Protein AF-A0A0Q7NGQ8-F1 (afdb_monomer)

Sequence (97 aa):
MPVIASVFALVLLVTSGRYGYHRDELYFLAAGRRLDWSYPDQPPLSPFLARLMAAVDPDSLCVMRLPAVAAATVVVVCAGLLAGELGGGRRSLRCSW

Solvent-accessible surface area (backbone atoms only — not comparable to full-atom values): 5648 Å² total; per-residue (Å²): 106,71,68,58,35,52,50,51,40,48,52,51,59,71,52,46,69,76,56,78,86,49,76,67,54,54,50,30,50,55,37,23,77,53,82,53,83,76,49,99,88,48,64,47,64,58,22,49,53,36,36,55,26,42,72,75,40,72,83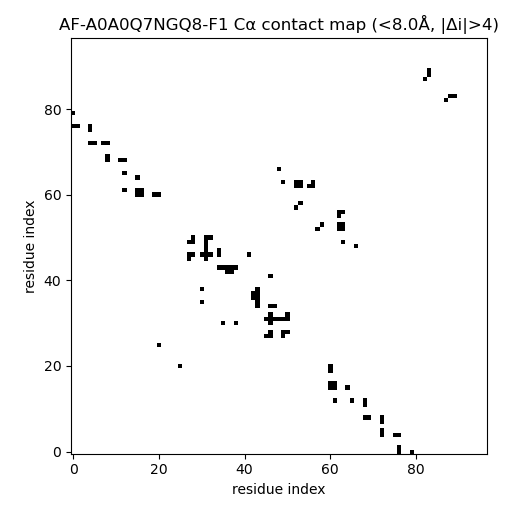,41,66,54,55,54,43,44,65,57,47,52,53,52,32,52,50,53,49,51,51,55,51,52,41,42,75,74,67,37,48,104,60,65,84,60,82,89,124

Secondary structure (DSSP, 8-state):
-HHHHHHHHHHHHHHHTSS---HHHHHHHHHHHS--S--SSS-THHHHHHHHHHHH-SS-HHHHHHHHHHHHHHHHHHHHHHHHHTT--TTTTS---

pLDDT: mean 81.11, std 11.84, range [40.53, 92.0]

Radius of gyration: 17.06 Å; Cα contacts (8 Å, |Δi|>4): 64; chains: 1; bounding box: 45×25×41 Å

Structure (mmCIF, N/CA/C/O backbone):
data_AF-A0A0Q7NGQ8-F1
#
_entry.id   AF-A0A0Q7NGQ8-F1
#
loop_
_atom_si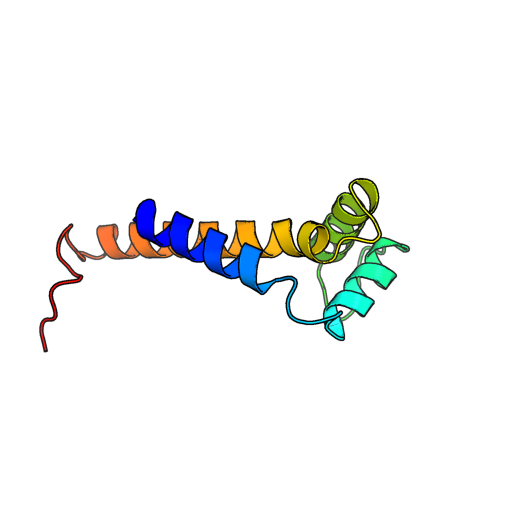te.group_PDB
_atom_site.id
_atom_site.type_symbol
_atom_site.label_atom_id
_atom_site.label_alt_id
_atom_site.label_comp_id
_atom_site.label_asym_id
_atom_site.label_entity_id
_atom_site.label_seq_id
_at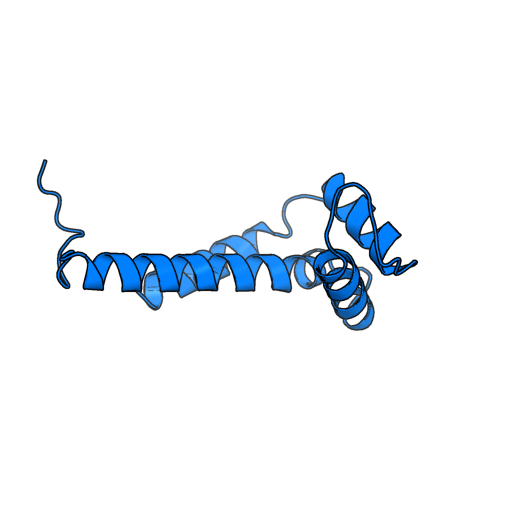om_site.pdbx_PDB_ins_code
_atom_site.Cartn_x
_atom_site.Cartn_y
_atom_site.Cartn_z
_atom_site.occupancy
_atom_site.B_iso_or_equiv
_atom_site.auth_seq_id
_atom_site.auth_comp_id
_atom_site.auth_asym_id
_atom_site.auth_atom_id
_atom_site.pdbx_PDB_model_num
ATOM 1 N N . MET A 1 1 ? -17.988 -4.046 9.940 1.00 69.56 1 MET A N 1
ATOM 2 C CA . MET A 1 1 ? -16.546 -3.870 9.669 1.00 69.56 1 MET A CA 1
ATOM 3 C C . MET A 1 1 ? -16.076 -4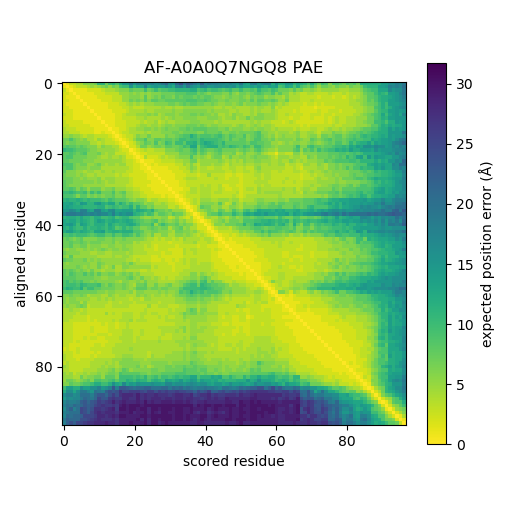.590 8.412 1.00 69.56 1 MET A C 1
ATOM 5 O O . MET A 1 1 ? -15.618 -3.869 7.536 1.00 69.56 1 MET A O 1
ATOM 9 N N . PRO A 1 2 ? -16.256 -5.917 8.225 1.00 76.75 2 PRO A N 1
ATOM 10 C CA . PRO A 1 2 ? -15.768 -6.585 7.009 1.00 76.75 2 PRO A CA 1
ATOM 11 C C . PRO A 1 2 ? -16.416 -6.026 5.737 1.00 76.75 2 PRO A C 1
ATOM 13 O O . PRO A 1 2 ? -15.713 -5.721 4.791 1.00 76.75 2 PRO A O 1
ATOM 16 N N . VAL A 1 3 ? -17.727 -5.750 5.761 1.00 85.88 3 VAL A N 1
ATOM 17 C CA . VAL A 1 3 ? -18.439 -5.136 4.623 1.00 85.88 3 VAL A CA 1
ATOM 18 C C . VAL A 1 3 ? -17.846 -3.777 4.234 1.00 85.88 3 VAL A C 1
ATOM 20 O O . VAL A 1 3 ? -17.643 -3.514 3.058 1.00 85.88 3 VAL A O 1
ATOM 23 N N . ILE A 1 4 ? -17.523 -2.926 5.214 1.00 87.94 4 ILE A N 1
ATOM 24 C CA . ILE A 1 4 ? -16.962 -1.590 4.959 1.00 87.94 4 ILE A CA 1
ATOM 25 C C . ILE A 1 4 ? -15.552 -1.715 4.373 1.00 87.94 4 ILE A C 1
ATOM 27 O O . ILE A 1 4 ? -15.251 -1.057 3.385 1.00 87.94 4 ILE A O 1
ATOM 31 N N . ALA A 1 5 ? -14.716 -2.591 4.936 1.00 86.81 5 ALA A N 1
ATOM 32 C CA . ALA A 1 5 ? -13.371 -2.846 4.427 1.00 86.81 5 ALA A CA 1
ATOM 33 C C . ALA A 1 5 ? -13.394 -3.433 3.003 1.00 86.81 5 ALA A C 1
ATOM 35 O O . ALA A 1 5 ? -12.635 -2.990 2.146 1.00 86.81 5 ALA A O 1
ATOM 36 N N . SER A 1 6 ? -14.305 -4.370 2.718 1.00 86.44 6 SER A N 1
ATOM 37 C CA . SER A 1 6 ? -14.478 -4.945 1.379 1.00 86.44 6 SER A CA 1
ATOM 38 C C . SER A 1 6 ? -14.960 -3.910 0.365 1.00 86.44 6 SER A C 1
ATOM 40 O O . SER A 1 6 ? -14.424 -3.852 -0.738 1.00 86.44 6 SER A O 1
ATOM 42 N N . VAL A 1 7 ? -15.931 -3.065 0.731 1.00 91.50 7 VAL A N 1
ATOM 43 C CA . VAL A 1 7 ? -16.399 -1.970 -0.135 1.00 91.50 7 VAL A CA 1
ATOM 44 C C . VAL A 1 7 ? -15.277 -0.962 -0.377 1.00 91.50 7 VAL A C 1
ATOM 46 O O . VAL A 1 7 ? -15.067 -0.558 -1.516 1.00 91.50 7 VAL A O 1
ATOM 49 N N . PHE A 1 8 ? -14.516 -0.599 0.657 1.00 91.38 8 PHE A N 1
ATOM 50 C CA . PHE A 1 8 ? -13.366 0.295 0.539 1.00 91.38 8 PHE A CA 1
ATOM 51 C C . PHE A 1 8 ? -12.311 -0.256 -0.431 1.00 91.38 8 PHE A C 1
ATOM 53 O O . PHE A 1 8 ? -11.932 0.432 -1.379 1.00 91.38 8 PHE A O 1
ATOM 60 N N . ALA A 1 9 ? -11.903 -1.516 -0.254 1.00 89.38 9 ALA A N 1
ATOM 61 C CA . ALA A 1 9 ? -10.952 -2.179 -1.141 1.00 89.38 9 ALA A CA 1
ATOM 62 C C . ALA A 1 9 ? -11.468 -2.240 -2.587 1.00 89.38 9 ALA A C 1
ATOM 64 O O . ALA A 1 9 ? -10.733 -1.917 -3.518 1.00 89.38 9 ALA A O 1
ATOM 65 N N . LEU A 1 10 ? -12.742 -2.597 -2.782 1.00 90.19 10 LEU A N 1
ATOM 66 C CA . LEU A 1 10 ? -13.359 -2.673 -4.106 1.00 90.19 10 LEU A CA 1
ATOM 67 C C . LEU A 1 10 ? -13.375 -1.307 -4.800 1.00 90.19 10 LEU A C 1
ATOM 69 O O . LEU A 1 10 ? -13.003 -1.208 -5.968 1.00 90.19 10 LEU A O 1
ATOM 73 N N . VAL A 1 11 ? -13.775 -0.253 -4.085 1.00 91.38 11 VAL A N 1
ATOM 74 C CA . VAL A 1 11 ? -13.795 1.115 -4.619 1.00 91.38 11 VAL A CA 1
ATOM 75 C C . VAL A 1 11 ? -12.390 1.540 -5.030 1.00 91.38 11 VAL A C 1
ATOM 77 O O . VAL A 1 11 ? -12.221 2.049 -6.139 1.00 91.38 11 VAL A O 1
ATOM 80 N N . LEU A 1 12 ? -11.380 1.291 -4.192 1.00 89.06 12 LEU A N 1
ATOM 81 C CA . LEU A 1 12 ? -9.993 1.595 -4.535 1.00 89.06 12 LEU A CA 1
ATOM 82 C C . LEU A 1 12 ? -9.527 0.824 -5.773 1.00 89.06 12 LEU A C 1
ATOM 84 O O . LEU A 1 12 ? -8.971 1.436 -6.676 1.00 89.06 12 LEU A O 1
ATOM 88 N N . LEU A 1 13 ? -9.799 -0.479 -5.874 1.00 87.75 13 LEU A N 1
ATOM 89 C CA . LEU A 1 13 ? -9.392 -1.284 -7.032 1.00 87.75 13 LEU A CA 1
ATOM 90 C C . LEU A 1 13 ? -10.057 -0.810 -8.326 1.00 87.75 13 LEU A C 1
ATOM 92 O O . LEU A 1 13 ? -9.367 -0.567 -9.315 1.00 87.75 13 LEU A O 1
ATOM 96 N N . VAL A 1 14 ? -11.378 -0.614 -8.314 1.00 88.12 14 VAL A N 1
ATOM 97 C CA . VAL A 1 14 ? -12.141 -0.182 -9.497 1.00 88.12 14 VAL A CA 1
ATOM 98 C C . VAL A 1 14 ? -11.733 1.224 -9.943 1.00 88.12 14 VAL A C 1
ATOM 100 O O . VAL A 1 14 ? -11.684 1.511 -11.138 1.00 88.12 14 VAL A O 1
ATOM 103 N N . THR A 1 15 ? -11.423 2.115 -8.999 1.00 86.88 15 THR A N 1
ATOM 104 C CA . THR A 1 15 ? -10.979 3.479 -9.324 1.00 86.88 15 THR A CA 1
ATOM 105 C C . THR A 1 15 ? -9.485 3.576 -9.618 1.00 86.88 15 THR A C 1
ATOM 107 O O . THR A 1 15 ? -9.074 4.531 -10.277 1.00 86.88 15 THR A O 1
ATOM 110 N N . SER A 1 16 ? -8.679 2.584 -9.224 1.00 82.62 16 SER A N 1
ATOM 111 C CA . SER A 1 16 ? -7.226 2.595 -9.421 1.00 82.62 16 SER A CA 1
ATOM 112 C C . SER A 1 16 ? -6.816 2.613 -10.892 1.00 82.62 16 SER A C 1
ATOM 114 O O . SER A 1 16 ? -5.767 3.147 -11.206 1.00 82.62 16 SER A O 1
ATOM 116 N N . GLY A 1 17 ? -7.634 2.119 -11.819 1.00 80.38 17 GLY A N 1
ATOM 117 C CA . GLY A 1 17 ? -7.326 2.197 -13.252 1.00 80.38 17 GLY A CA 1
ATOM 118 C C . GLY A 1 17 ? -7.651 3.547 -13.905 1.00 80.38 17 GLY A C 1
ATOM 119 O O . GLY A 1 17 ? -7.313 3.753 -15.065 1.00 80.38 17 GLY A O 1
ATOM 120 N N . ARG A 1 18 ? -8.336 4.469 -13.208 1.00 82.44 18 ARG A N 1
ATOM 121 C CA . ARG A 1 18 ? -8.851 5.708 -13.827 1.00 82.44 18 ARG A CA 1
ATOM 122 C C . ARG A 1 18 ? -7.792 6.772 -14.088 1.00 82.44 18 ARG A C 1
ATOM 124 O O . ARG A 1 18 ? -7.993 7.609 -14.962 1.00 82.44 18 ARG A O 1
ATOM 131 N N . TYR A 1 19 ? -6.705 6.758 -13.325 1.00 77.00 19 TYR A N 1
ATOM 132 C CA . TYR A 1 19 ? -5.612 7.717 -13.446 1.00 77.00 19 TYR A CA 1
ATOM 133 C C . TYR A 1 19 ? -4.330 6.990 -13.832 1.00 77.00 19 TYR A C 1
ATOM 135 O O . TYR A 1 19 ? -4.053 5.910 -13.303 1.00 77.00 19 TYR A O 1
ATOM 143 N N . GLY A 1 20 ? -3.548 7.614 -14.717 1.00 83.25 20 GLY A N 1
ATOM 144 C CA . GLY A 1 20 ? -2.214 7.143 -15.080 1.00 83.25 20 GLY A CA 1
ATOM 145 C C . GLY A 1 20 ? -1.235 7.158 -13.900 1.00 83.25 20 GLY A C 1
ATOM 146 O O . GLY A 1 20 ? -1.615 7.361 -12.743 1.00 83.25 20 GLY A O 1
ATOM 147 N N . TYR A 1 21 ? 0.042 6.945 -14.209 1.00 83.06 21 TYR A N 1
ATOM 148 C CA . TYR A 1 21 ? 1.103 6.930 -13.207 1.00 83.06 21 TYR A CA 1
ATOM 149 C C . TYR A 1 21 ? 1.186 8.250 -12.439 1.00 83.06 21 TYR A C 1
ATOM 151 O O . TYR A 1 21 ? 1.270 9.332 -13.027 1.00 83.06 21 TYR A O 1
ATOM 159 N N . HIS A 1 22 ? 1.211 8.147 -11.114 1.00 84.44 22 HIS A N 1
ATOM 160 C CA . HIS A 1 22 ? 1.573 9.259 -10.253 1.00 84.44 22 HIS A CA 1
ATOM 161 C C . HIS A 1 22 ? 3.092 9.473 -10.281 1.00 84.44 22 HIS A C 1
ATOM 163 O O . HIS A 1 22 ? 3.858 8.536 -10.511 1.00 84.44 22 HIS A O 1
ATOM 169 N N . ARG A 1 23 ? 3.552 10.702 -10.023 1.00 83.62 23 ARG A N 1
ATOM 170 C CA . ARG A 1 23 ? 4.989 11.028 -10.045 1.00 83.62 23 ARG A CA 1
ATOM 171 C C . ARG A 1 23 ? 5.790 10.123 -9.104 1.00 83.62 23 ARG A C 1
ATOM 173 O O . ARG A 1 23 ? 6.825 9.596 -9.501 1.00 83.62 23 ARG A O 1
ATOM 180 N N . ASP A 1 24 ? 5.270 9.899 -7.904 1.00 84.06 24 ASP A N 1
ATOM 181 C CA . ASP A 1 24 ? 5.937 9.080 -6.889 1.00 84.06 24 ASP A CA 1
ATOM 182 C C . ASP A 1 24 ? 5.946 7.590 -7.273 1.00 84.06 24 ASP A C 1
ATOM 184 O O . ASP A 1 24 ? 6.909 6.880 -7.007 1.00 84.06 24 ASP A O 1
ATOM 188 N N . GLU A 1 25 ? 4.936 7.115 -8.008 1.00 85.69 25 GLU A N 1
ATOM 189 C CA . GLU A 1 25 ? 4.885 5.731 -8.502 1.00 85.69 25 GLU A CA 1
ATOM 190 C C . GLU A 1 25 ? 5.956 5.458 -9.561 1.00 85.69 25 GLU A C 1
ATOM 192 O O . GLU A 1 25 ? 6.564 4.386 -9.574 1.00 85.69 25 GLU A O 1
ATOM 197 N N . LEU A 1 26 ? 6.246 6.443 -10.417 1.00 87.06 26 LEU A N 1
ATOM 198 C CA . LEU A 1 26 ? 7.359 6.352 -11.366 1.00 87.06 26 LEU A CA 1
ATOM 199 C C . LEU A 1 26 ? 8.704 6.254 -10.639 1.00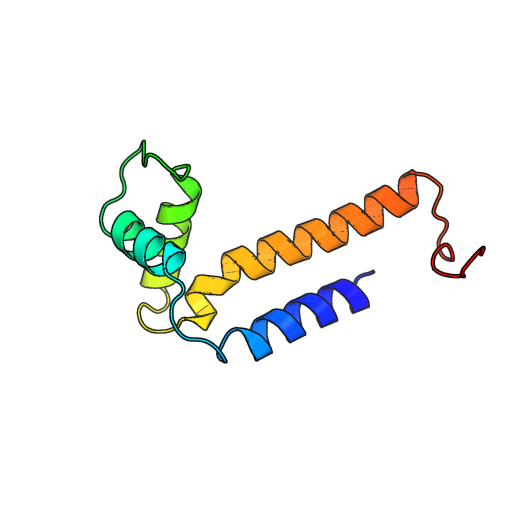 87.06 26 LEU A C 1
ATOM 201 O O . LEU A 1 26 ? 9.597 5.527 -11.085 1.00 87.06 26 LEU A O 1
ATOM 205 N N . TYR A 1 27 ? 8.839 6.946 -9.506 1.00 86.88 27 TYR A N 1
ATOM 206 C CA . TYR A 1 27 ? 10.014 6.837 -8.650 1.00 86.88 27 TYR A CA 1
ATOM 207 C C . TYR A 1 27 ? 10.112 5.450 -7.999 1.00 86.88 27 TYR A C 1
ATOM 209 O O . TYR A 1 27 ? 11.183 4.842 -8.020 1.00 86.88 27 TYR A O 1
ATOM 217 N N . PHE A 1 28 ? 8.999 4.885 -7.521 1.00 84.12 28 PHE A N 1
ATOM 218 C CA . PHE A 1 28 ? 8.948 3.521 -6.975 1.00 84.12 28 PHE A CA 1
ATOM 219 C C . PHE A 1 28 ? 9.310 2.458 -8.012 1.00 84.12 28 PHE A C 1
ATOM 221 O O . PHE A 1 28 ? 10.067 1.537 -7.711 1.00 84.12 28 PHE A O 1
ATOM 228 N N . LEU A 1 29 ? 8.844 2.614 -9.251 1.00 85.00 29 LEU A N 1
ATOM 229 C CA . LEU A 1 29 ? 9.232 1.773 -10.383 1.00 85.00 29 LEU A CA 1
ATOM 230 C C . LEU A 1 29 ? 10.733 1.851 -10.678 1.00 85.00 29 LEU A C 1
ATOM 232 O O . LEU A 1 29 ? 11.392 0.826 -10.872 1.00 85.00 29 LEU A O 1
ATOM 236 N N . ALA A 1 30 ? 11.282 3.065 -10.739 1.00 86.62 30 ALA A N 1
ATOM 237 C CA . ALA A 1 30 ? 12.702 3.271 -10.997 1.00 86.62 30 ALA A CA 1
ATOM 238 C C . ALA A 1 30 ? 13.566 2.669 -9.880 1.00 86.62 30 ALA A C 1
ATOM 240 O O . ALA A 1 30 ? 14.519 1.942 -10.169 1.00 86.62 30 ALA A O 1
ATOM 241 N N . ALA A 1 31 ? 13.178 2.897 -8.627 1.00 85.94 31 ALA A N 1
ATOM 242 C CA . ALA A 1 31 ? 13.842 2.351 -7.453 1.00 85.94 31 ALA A CA 1
ATOM 243 C C . ALA A 1 31 ? 13.670 0.826 -7.322 1.00 85.94 31 ALA A C 1
ATOM 245 O O . ALA A 1 31 ? 14.588 0.134 -6.899 1.00 85.94 31 ALA A O 1
ATOM 246 N N . GLY A 1 32 ? 12.540 0.260 -7.751 1.00 82.50 32 GLY A N 1
ATOM 247 C CA . GLY A 1 32 ? 12.333 -1.192 -7.794 1.00 82.50 32 GLY A CA 1
ATOM 248 C C . GLY A 1 32 ? 13.230 -1.894 -8.819 1.00 82.50 32 GLY A C 1
ATOM 249 O O . GLY A 1 32 ? 13.664 -3.026 -8.596 1.00 82.50 32 GLY A O 1
ATOM 250 N N . ARG A 1 33 ? 13.582 -1.214 -9.920 1.00 84.88 33 ARG A N 1
ATOM 251 C CA . ARG A 1 33 ? 14.566 -1.718 -10.897 1.00 84.88 33 ARG A CA 1
ATOM 252 C C . ARG A 1 33 ? 16.002 -1.697 -10.369 1.00 84.88 33 ARG A C 1
ATOM 254 O O . ARG A 1 33 ? 16.816 -2.502 -10.817 1.00 84.88 33 ARG A O 1
ATOM 261 N N . ARG A 1 34 ? 16.319 -0.804 -9.429 1.00 84.75 34 ARG A N 1
ATOM 262 C CA . ARG A 1 34 ? 17.631 -0.697 -8.774 1.00 84.75 34 ARG A CA 1
ATOM 263 C C . ARG A 1 34 ? 17.446 -0.718 -7.263 1.00 84.75 34 ARG A C 1
ATOM 265 O O . ARG A 1 34 ? 17.427 0.327 -6.635 1.00 84.75 34 ARG A O 1
ATOM 272 N N . LEU A 1 35 ? 17.267 -1.895 -6.671 1.00 78.81 35 LEU A N 1
ATOM 273 C CA . LEU A 1 35 ? 17.137 -1.962 -5.216 1.00 78.81 35 LEU A CA 1
ATOM 274 C C . LEU A 1 35 ? 18.419 -1.480 -4.540 1.00 78.81 35 LEU A C 1
ATOM 276 O O . LEU A 1 35 ? 19.434 -2.167 -4.579 1.00 78.81 35 LEU A O 1
ATOM 280 N N . ASP A 1 36 ? 18.307 -0.333 -3.885 1.00 80.00 36 ASP A N 1
ATOM 281 C CA . ASP A 1 36 ? 19.293 0.222 -2.977 1.00 80.00 36 ASP A CA 1
ATOM 282 C C . ASP A 1 36 ? 18.700 0.272 -1.569 1.00 80.00 36 ASP A C 1
ATOM 284 O O . ASP A 1 36 ? 17.485 0.379 -1.374 1.00 80.00 36 ASP A O 1
ATOM 288 N N . TRP A 1 37 ? 19.572 0.162 -0.571 1.00 6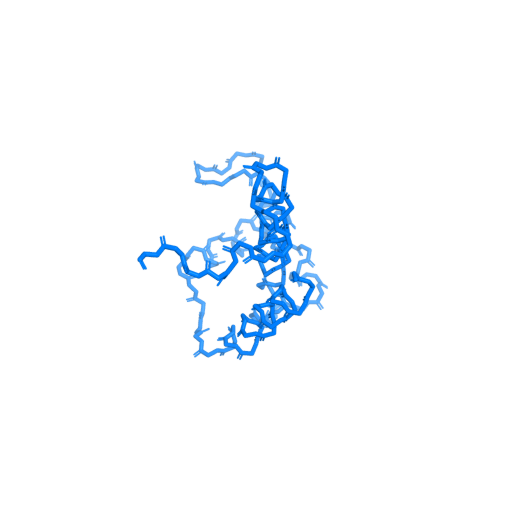9.62 37 TRP A N 1
ATOM 289 C CA . TRP A 1 37 ? 19.166 0.068 0.832 1.00 69.62 37 TRP A CA 1
ATOM 290 C C . TRP A 1 37 ? 18.690 1.406 1.410 1.00 69.62 37 TRP A C 1
ATOM 292 O O . TRP A 1 37 ? 17.940 1.432 2.385 1.00 69.62 37 TRP A O 1
ATOM 302 N N . SER A 1 38 ? 19.120 2.514 0.803 1.00 68.75 38 SER A N 1
ATOM 303 C CA . SER A 1 38 ? 18.805 3.872 1.236 1.00 68.75 38 SER A CA 1
ATOM 304 C C . SER A 1 38 ? 18.420 4.731 0.038 1.00 68.75 38 SER A C 1
ATOM 306 O O . SER A 1 38 ? 19.276 5.317 -0.626 1.00 68.75 38 SER A O 1
ATOM 308 N N . TYR A 1 39 ? 17.121 4.821 -0.220 1.00 79.50 39 TYR A N 1
ATOM 309 C CA . TYR A 1 39 ? 16.584 5.900 -1.034 1.00 79.50 39 TYR A CA 1
ATOM 310 C C . TYR A 1 39 ? 16.269 7.099 -0.127 1.00 79.50 39 TYR A C 1
ATOM 312 O O . TYR A 1 39 ? 15.802 6.880 0.990 1.00 79.50 39 TYR A O 1
ATOM 320 N N . PRO A 1 40 ? 16.511 8.347 -0.573 1.00 77.50 40 PRO A N 1
ATOM 321 C CA . PRO A 1 40 ? 16.298 9.546 0.244 1.00 77.50 40 PRO A CA 1
ATOM 322 C C . PRO A 1 40 ? 14.893 9.640 0.846 1.00 77.50 40 PRO A C 1
ATOM 324 O O . PRO A 1 40 ? 14.741 10.041 1.996 1.00 77.50 40 PRO A O 1
ATOM 327 N N . ASP A 1 41 ? 13.887 9.218 0.076 1.00 76.12 41 ASP A N 1
ATOM 328 C CA . ASP A 1 41 ? 12.482 9.487 0.387 1.00 76.12 41 ASP A CA 1
ATOM 329 C C . ASP A 1 41 ? 11.693 8.243 0.819 1.00 76.12 41 ASP A C 1
ATOM 331 O O . ASP A 1 41 ? 10.578 8.365 1.323 1.00 76.12 41 ASP A O 1
ATOM 335 N N . GLN A 1 42 ? 12.234 7.034 0.622 1.00 78.25 42 GLN A N 1
ATOM 336 C CA . GLN A 1 42 ? 11.492 5.799 0.884 1.00 78.25 42 GLN A CA 1
ATOM 337 C C . GLN A 1 42 ? 12.338 4.696 1.534 1.00 78.25 42 GLN A C 1
ATOM 339 O O . GLN A 1 42 ? 13.473 4.448 1.117 1.00 78.25 42 GLN A O 1
ATOM 344 N N . PRO A 1 43 ? 11.772 3.969 2.516 1.00 80.25 43 PRO A N 1
ATOM 345 C CA . PRO A 1 43 ? 12.402 2.774 3.058 1.00 80.25 43 PRO A CA 1
ATOM 346 C C . PRO A 1 43 ? 12.461 1.665 1.991 1.00 80.25 43 PRO A C 1
ATOM 348 O O . PRO A 1 43 ? 11.613 1.633 1.096 1.00 80.25 43 PRO A O 1
ATOM 351 N N . PRO A 1 44 ? 13.389 0.695 2.107 1.00 81.31 44 PRO A N 1
ATOM 352 C CA . PRO A 1 44 ? 13.623 -0.338 1.089 1.00 81.31 44 PRO A CA 1
ATOM 353 C C . PRO A 1 44 ? 12.419 -1.263 0.838 1.00 81.31 44 PRO A C 1
ATOM 355 O O . PRO A 1 44 ? 12.364 -1.947 -0.183 1.00 81.31 44 PRO A O 1
ATOM 358 N N . LEU A 1 45 ? 11.423 -1.260 1.731 1.00 85.19 45 LEU A N 1
ATOM 359 C CA . LEU A 1 45 ? 10.182 -2.017 1.576 1.00 85.19 45 LEU A CA 1
ATOM 360 C C . LEU A 1 45 ? 9.379 -1.577 0.338 1.00 85.19 45 LEU A C 1
ATOM 362 O O . LEU A 1 45 ? 8.918 -2.425 -0.422 1.00 85.19 45 LEU A O 1
ATOM 366 N N . SER A 1 46 ? 9.223 -0.270 0.119 1.00 85.19 46 SER A N 1
ATOM 367 C CA . SER A 1 46 ? 8.434 0.280 -0.993 1.00 85.19 46 SER A CA 1
ATOM 368 C C . SER A 1 46 ? 8.971 -0.125 -2.377 1.00 85.19 46 SER A C 1
ATOM 370 O O . SER A 1 46 ? 8.206 -0.703 -3.156 1.00 85.19 46 SER A O 1
ATOM 372 N N . PRO A 1 47 ? 10.269 0.064 -2.703 1.00 86.06 47 PRO A N 1
ATOM 373 C CA . PRO A 1 47 ? 10.819 -0.381 -3.982 1.00 86.06 47 PRO A CA 1
ATOM 374 C C . PRO A 1 47 ? 10.867 -1.909 -4.103 1.00 86.06 47 PRO A C 1
ATOM 376 O O . PRO A 1 47 ? 10.730 -2.440 -5.205 1.00 86.06 47 PRO A O 1
ATOM 379 N N . PHE A 1 48 ? 10.999 -2.642 -2.991 1.00 86.25 48 PHE A N 1
ATOM 380 C CA . PHE A 1 48 ? 10.909 -4.103 -3.006 1.00 86.25 48 PHE A CA 1
ATOM 381 C C . PHE A 1 48 ? 9.514 -4.594 -3.408 1.00 86.25 48 PHE A C 1
ATOM 383 O O . PHE A 1 48 ? 9.394 -5.452 -4.284 1.00 86.25 48 PHE A O 1
ATOM 390 N N . LEU A 1 49 ? 8.461 -4.009 -2.831 1.00 86.31 49 LEU A N 1
ATOM 391 C CA . LEU A 1 49 ? 7.078 -4.293 -3.218 1.00 86.31 49 LEU A CA 1
ATOM 392 C C . LEU A 1 49 ? 6.818 -3.910 -4.679 1.00 86.31 49 LEU A C 1
ATOM 394 O O . LEU A 1 49 ? 6.205 -4.692 -5.405 1.00 86.31 49 LEU A O 1
ATOM 398 N N . ALA A 1 50 ? 7.345 -2.771 -5.138 1.00 86.62 50 ALA A N 1
ATOM 399 C CA . ALA A 1 50 ? 7.258 -2.376 -6.543 1.00 86.62 50 ALA A CA 1
ATOM 400 C C . ALA A 1 50 ? 7.932 -3.401 -7.474 1.00 86.62 50 ALA A C 1
ATOM 402 O O . ALA A 1 50 ? 7.356 -3.756 -8.502 1.00 86.62 50 ALA A O 1
ATOM 403 N N . ARG A 1 51 ? 9.103 -3.947 -7.102 1.00 86.62 51 ARG A N 1
ATOM 404 C CA . ARG A 1 51 ? 9.763 -5.012 -7.879 1.00 86.62 51 ARG A CA 1
ATOM 405 C C . ARG A 1 51 ? 8.948 -6.301 -7.909 1.00 86.62 51 ARG A C 1
ATOM 407 O O . ARG A 1 51 ? 8.865 -6.928 -8.961 1.00 86.62 51 ARG A O 1
ATOM 414 N N . LEU A 1 52 ? 8.361 -6.704 -6.782 1.00 88.62 52 LEU A N 1
ATOM 415 C CA . LEU A 1 52 ? 7.511 -7.895 -6.723 1.00 88.62 52 LEU A CA 1
ATOM 416 C C . LEU A 1 52 ? 6.287 -7.753 -7.628 1.00 88.62 52 LEU A C 1
ATOM 418 O O . LEU A 1 52 ? 5.986 -8.671 -8.381 1.00 88.62 52 LEU A O 1
ATOM 422 N N . MET A 1 53 ? 5.613 -6.603 -7.594 1.00 87.56 53 MET A N 1
ATOM 423 C CA . MET A 1 53 ? 4.451 -6.366 -8.453 1.00 87.56 53 MET A CA 1
ATOM 424 C C . MET A 1 53 ? 4.844 -6.294 -9.931 1.00 87.56 53 MET A C 1
ATOM 426 O O . MET A 1 53 ? 4.165 -6.891 -10.758 1.00 87.56 53 MET A O 1
ATOM 430 N N . ALA A 1 54 ? 5.982 -5.673 -10.256 1.00 86.38 54 ALA A N 1
ATOM 431 C CA . ALA A 1 54 ? 6.508 -5.660 -11.621 1.00 86.38 54 ALA A CA 1
ATOM 432 C C . ALA A 1 54 ? 6.908 -7.058 -12.134 1.00 86.38 54 ALA A C 1
ATOM 434 O O . ALA A 1 54 ? 6.906 -7.287 -13.339 1.00 86.38 54 ALA A O 1
ATOM 435 N N . ALA A 1 55 ? 7.247 -7.996 -11.241 1.00 86.44 55 ALA A N 1
ATOM 436 C CA . ALA A 1 55 ? 7.490 -9.393 -11.604 1.00 86.44 55 ALA A CA 1
ATOM 437 C C . ALA A 1 55 ? 6.194 -10.179 -11.872 1.00 86.44 55 ALA A C 1
ATOM 439 O O . ALA A 1 55 ? 6.239 -11.190 -12.570 1.00 86.44 55 ALA A O 1
ATOM 440 N N . VAL A 1 56 ? 5.059 -9.734 -11.320 1.00 88.81 56 VAL A N 1
ATOM 441 C CA . VAL A 1 56 ? 3.733 -10.307 -11.601 1.00 88.81 56 VAL A CA 1
ATOM 442 C C . VAL A 1 56 ? 3.196 -9.759 -12.919 1.00 88.81 56 VAL A C 1
ATOM 444 O O . VAL A 1 56 ? 2.828 -10.533 -13.797 1.00 88.81 56 VAL A O 1
ATOM 447 N N . ASP A 1 57 ? 3.163 -8.434 -13.052 1.00 85.56 57 ASP A N 1
ATOM 448 C CA . ASP A 1 57 ? 2.747 -7.743 -14.267 1.00 85.56 57 ASP A CA 1
ATOM 449 C C . ASP A 1 57 ? 3.410 -6.349 -14.315 1.00 85.56 57 ASP A C 1
ATOM 451 O O . ASP A 1 57 ? 3.075 -5.481 -13.502 1.00 85.56 57 ASP A O 1
ATOM 455 N N . PRO A 1 58 ? 4.374 -6.121 -15.225 1.00 79.25 58 PRO A N 1
ATOM 456 C CA . PRO A 1 58 ? 5.108 -4.861 -15.304 1.00 79.25 58 PRO A CA 1
ATOM 457 C C . PRO A 1 58 ? 4.288 -3.702 -15.888 1.00 79.25 58 PRO A C 1
ATOM 459 O O . PRO A 1 58 ? 4.626 -2.549 -15.615 1.00 79.25 58 PRO A O 1
ATOM 462 N N . ASP A 1 59 ? 3.231 -3.983 -16.657 1.00 79.50 59 ASP A N 1
ATOM 463 C CA . ASP A 1 59 ? 2.449 -2.963 -17.372 1.00 79.50 59 ASP A CA 1
ATOM 464 C C . ASP A 1 59 ? 1.129 -2.619 -16.663 1.00 79.50 59 ASP A C 1
ATOM 466 O O . ASP A 1 59 ? 0.497 -1.596 -16.955 1.00 79.50 59 ASP A O 1
ATOM 470 N N . SER A 1 60 ? 0.715 -3.426 -15.682 1.00 81.38 60 SER A N 1
ATOM 471 C CA . SER A 1 60 ? -0.524 -3.199 -14.941 1.00 81.38 60 SER A CA 1
ATOM 472 C C . SER A 1 60 ? -0.349 -2.276 -13.733 1.00 81.38 60 SER A C 1
ATOM 474 O O . SER A 1 60 ? 0.071 -2.665 -12.639 1.00 81.38 60 SER A O 1
ATOM 476 N N . LEU A 1 61 ? -0.810 -1.035 -13.911 1.00 82.88 61 LEU A N 1
ATOM 477 C CA . LEU A 1 61 ? -1.000 -0.037 -12.849 1.00 82.88 61 LEU A CA 1
ATOM 478 C C . LEU A 1 61 ? -1.819 -0.572 -11.665 1.00 82.88 61 LEU A C 1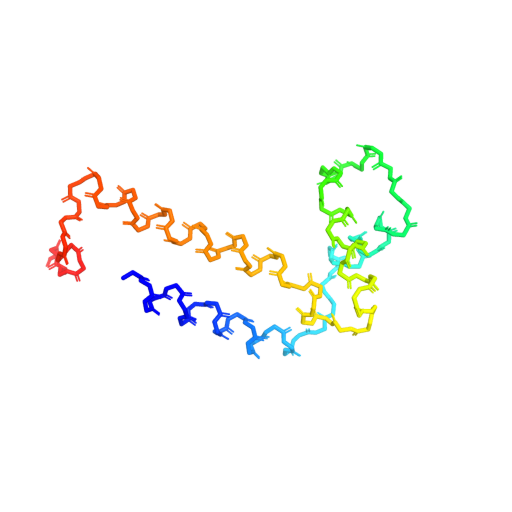
ATOM 480 O O . LEU A 1 61 ? -1.514 -0.284 -10.507 1.00 82.88 61 LEU A O 1
ATOM 484 N N . CYS A 1 62 ? -2.858 -1.362 -11.946 1.00 83.88 62 CYS A N 1
ATOM 485 C CA . CYS A 1 62 ? -3.701 -1.945 -10.906 1.00 83.88 62 CYS A CA 1
ATOM 486 C C . CYS A 1 62 ? -2.906 -2.922 -10.034 1.00 83.88 62 CYS A C 1
ATOM 488 O O . CYS A 1 62 ? -3.029 -2.870 -8.811 1.00 83.88 62 CYS A O 1
ATOM 490 N N . VAL A 1 63 ? -2.066 -3.769 -10.647 1.00 84.31 63 VAL A N 1
ATOM 491 C CA . VAL A 1 63 ? -1.228 -4.752 -9.937 1.00 84.31 63 VAL A CA 1
ATOM 492 C C . VAL A 1 63 ? -0.214 -4.046 -9.043 1.00 84.31 63 VAL A C 1
ATOM 494 O O . VAL A 1 63 ? -0.086 -4.384 -7.868 1.00 84.31 63 VAL A O 1
ATOM 497 N N . MET A 1 64 ? 0.420 -2.987 -9.542 1.00 86.38 64 MET A N 1
ATOM 498 C CA . MET A 1 64 ? 1.340 -2.167 -8.751 1.00 86.38 64 MET A CA 1
ATOM 499 C C . MET A 1 64 ? 0.691 -1.530 -7.518 1.00 86.38 64 MET A C 1
ATOM 501 O O . MET A 1 64 ? 1.345 -1.394 -6.485 1.00 86.38 64 MET A O 1
ATOM 505 N N . ARG A 1 65 ? -0.591 -1.158 -7.605 1.00 88.31 65 ARG A N 1
ATOM 506 C CA . ARG A 1 65 ? -1.340 -0.531 -6.505 1.00 88.31 65 ARG A CA 1
ATOM 507 C C . ARG A 1 65 ? -1.896 -1.543 -5.494 1.00 88.31 65 ARG A C 1
ATOM 509 O O . ARG A 1 65 ? -2.294 -1.131 -4.404 1.00 88.31 65 ARG A O 1
ATOM 516 N N . LEU A 1 66 ? -1.881 -2.850 -5.784 1.00 88.00 66 LEU A N 1
ATOM 517 C CA . LEU A 1 66 ? -2.399 -3.890 -4.878 1.00 88.00 66 LEU A CA 1
ATOM 518 C C . LEU A 1 66 ? -1.799 -3.841 -3.463 1.00 88.00 66 LEU A C 1
ATOM 520 O O . LEU A 1 66 ? -2.581 -3.893 -2.510 1.00 88.00 66 LEU A O 1
ATOM 524 N N . PRO A 1 67 ? -0.471 -3.692 -3.269 1.00 89.31 67 PRO A N 1
ATOM 525 C CA . PRO A 1 67 ? 0.107 -3.618 -1.929 1.00 89.31 67 PRO A CA 1
ATOM 526 C C . PRO A 1 67 ? -0.400 -2.402 -1.147 1.00 89.31 67 PRO A C 1
ATOM 528 O O . PRO A 1 67 ? -0.667 -2.505 0.049 1.00 89.31 67 PRO A O 1
ATOM 531 N N . ALA A 1 68 ? -0.596 -1.267 -1.828 1.00 88.75 68 ALA A N 1
ATOM 532 C CA . ALA A 1 68 ? -1.124 -0.052 -1.216 1.00 88.75 68 ALA A CA 1
ATOM 533 C C . ALA A 1 68 ? -2.598 -0.218 -0.811 1.00 88.75 68 ALA A C 1
ATOM 535 O O . ALA A 1 68 ? -2.973 0.138 0.307 1.00 88.75 68 ALA A O 1
ATOM 536 N N . VAL A 1 69 ? -3.425 -0.822 -1.674 1.00 90.44 69 VAL A N 1
ATOM 537 C CA . VAL A 1 69 ? -4.832 -1.122 -1.357 1.00 90.44 69 VAL A CA 1
ATOM 538 C C . VAL A 1 69 ? -4.933 -2.099 -0.186 1.00 90.44 69 VAL A C 1
ATOM 540 O O . VAL A 1 69 ? -5.743 -1.889 0.721 1.00 90.44 69 VAL A O 1
ATOM 543 N N . ALA A 1 70 ? -4.095 -3.138 -0.164 1.00 91.44 70 ALA A N 1
ATOM 544 C CA . ALA A 1 70 ? -4.051 -4.103 0.929 1.00 91.44 70 ALA A CA 1
ATOM 545 C C . ALA A 1 70 ? -3.677 -3.426 2.257 1.00 91.44 70 ALA A C 1
ATOM 547 O O . ALA A 1 70 ? -4.405 -3.573 3.240 1.00 91.44 70 ALA A O 1
ATOM 548 N N . ALA A 1 71 ? -2.607 -2.624 2.274 1.00 91.44 71 ALA A N 1
ATOM 549 C CA . ALA A 1 71 ? -2.179 -1.889 3.463 1.00 91.44 71 ALA A CA 1
ATOM 550 C C . ALA A 1 71 ? -3.268 -0.931 3.974 1.00 91.44 71 ALA A C 1
ATOM 552 O O . ALA A 1 71 ? -3.600 -0.949 5.160 1.00 91.44 71 ALA A O 1
ATOM 553 N N . ALA A 1 72 ? -3.891 -0.153 3.084 1.00 90.94 72 ALA A N 1
ATOM 554 C CA . ALA A 1 72 ? -4.977 0.755 3.450 1.00 90.94 72 ALA A CA 1
ATOM 555 C C . ALA A 1 72 ? -6.192 0.003 4.022 1.00 90.94 72 ALA A C 1
ATOM 557 O O . ALA A 1 72 ? -6.784 0.425 5.016 1.00 90.94 72 ALA A O 1
ATOM 558 N N . THR A 1 73 ? -6.537 -1.149 3.442 1.00 90.00 73 THR A N 1
ATOM 559 C CA . THR A 1 73 ? -7.644 -1.988 3.926 1.00 90.00 73 THR A CA 1
ATOM 560 C C . THR A 1 73 ? -7.357 -2.537 5.324 1.00 90.00 73 THR A C 1
ATOM 562 O O . THR A 1 73 ? -8.238 -2.509 6.185 1.00 90.00 73 THR A O 1
ATOM 565 N N . VAL A 1 74 ? -6.121 -2.977 5.587 1.00 91.69 74 VAL A N 1
ATOM 566 C CA . VAL A 1 74 ? -5.687 -3.415 6.924 1.00 91.69 74 VAL A CA 1
ATOM 567 C C . VAL A 1 74 ? -5.813 -2.277 7.934 1.00 91.69 74 VAL A C 1
ATOM 569 O O . VAL A 1 74 ? -6.365 -2.490 9.011 1.00 91.69 74 VAL A O 1
ATOM 572 N N . VAL A 1 75 ? -5.392 -1.060 7.579 1.00 92.00 75 VAL A N 1
ATOM 573 C CA . VAL A 1 75 ? -5.536 0.118 8.452 1.00 92.00 75 VAL A CA 1
ATOM 574 C C . VAL A 1 75 ? -7.002 0.377 8.803 1.00 92.00 75 VAL A C 1
ATOM 576 O O . VAL A 1 75 ? -7.308 0.594 9.973 1.00 92.00 75 VAL A O 1
ATOM 579 N N . VAL A 1 76 ? -7.924 0.293 7.837 1.00 89.81 76 VAL A N 1
ATOM 580 C CA . VAL A 1 76 ? -9.370 0.459 8.087 1.00 89.81 76 VAL A CA 1
ATOM 581 C C . VAL A 1 76 ? -9.903 -0.607 9.049 1.00 89.81 76 VAL A C 1
ATOM 583 O O . VAL A 1 76 ? -10.681 -0.293 9.953 1.00 89.81 76 VAL A O 1
ATOM 586 N N . VAL A 1 77 ? -9.478 -1.864 8.892 1.00 88.88 77 VAL A N 1
ATOM 587 C CA . VAL A 1 77 ? -9.863 -2.949 9.807 1.00 88.88 77 VAL A CA 1
ATOM 588 C C . VAL A 1 77 ? -9.320 -2.687 11.211 1.00 88.88 77 VAL A C 1
ATOM 590 O O . VAL A 1 77 ? -10.094 -2.721 12.167 1.00 88.88 77 VAL A O 1
ATOM 593 N N . CYS A 1 78 ? -8.031 -2.367 11.340 1.00 89.19 78 CYS A N 1
ATOM 594 C CA . CYS A 1 78 ? -7.396 -2.061 12.621 1.00 89.19 78 CYS A CA 1
ATOM 595 C C . CYS A 1 78 ? -8.052 -0.863 13.313 1.00 89.19 78 CYS A C 1
ATOM 597 O O . CYS A 1 78 ? -8.341 -0.933 14.503 1.00 89.19 78 CYS A O 1
ATOM 599 N N . ALA A 1 79 ? -8.355 0.206 12.574 1.00 88.62 79 ALA A N 1
ATOM 600 C CA . ALA A 1 79 ? -9.058 1.369 13.106 1.00 88.62 79 ALA A CA 1
ATOM 601 C C . ALA A 1 79 ? -10.455 0.999 13.630 1.00 88.62 79 ALA A C 1
ATOM 603 O O . ALA A 1 79 ? -10.843 1.438 14.710 1.00 88.62 79 ALA A O 1
ATOM 604 N N . GLY A 1 80 ? -11.193 0.148 12.910 1.00 85.62 80 GLY A N 1
ATOM 605 C CA . GLY A 1 80 ? -12.495 -0.351 13.357 1.00 85.62 80 GLY A CA 1
ATOM 606 C C . GLY A 1 80 ? -12.416 -1.228 14.611 1.00 85.62 80 GLY A C 1
ATOM 607 O O . GLY A 1 80 ? -13.299 -1.143 15.465 1.00 85.62 80 GLY A O 1
ATOM 608 N N . LEU A 1 81 ? -11.367 -2.047 14.740 1.00 86.88 81 LEU A N 1
ATOM 609 C CA . LEU A 1 81 ? -11.115 -2.858 15.937 1.00 86.88 81 LEU A CA 1
ATOM 610 C C . LEU A 1 81 ? -10.750 -1.977 17.137 1.00 86.88 81 LEU A C 1
ATOM 612 O O . LEU A 1 81 ? -11.363 -2.109 18.192 1.00 86.88 81 LEU A O 1
ATOM 616 N N . LEU A 1 82 ? -9.829 -1.028 16.953 1.00 86.06 82 LEU A N 1
ATOM 617 C CA . LEU A 1 82 ? -9.425 -0.075 17.990 1.00 86.06 82 LEU A CA 1
ATOM 618 C C . LEU A 1 82 ? -10.595 0.794 18.460 1.00 86.06 82 LEU A C 1
ATOM 620 O O . LEU A 1 82 ? -10.752 1.014 19.656 1.00 86.06 82 LEU A O 1
ATOM 624 N N . ALA A 1 83 ? -11.457 1.241 17.544 1.00 84.25 83 ALA A N 1
ATOM 625 C CA . ALA A 1 83 ? -12.677 1.958 17.907 1.00 84.25 83 ALA A CA 1
ATOM 626 C C . ALA A 1 83 ? -13.610 1.100 18.782 1.00 84.25 83 ALA A C 1
ATOM 628 O O . ALA A 1 83 ? -14.258 1.631 19.680 1.00 84.25 83 ALA A O 1
ATOM 629 N N . GLY A 1 84 ? -13.648 -0.217 18.551 1.00 79.19 84 GLY A N 1
ATOM 630 C CA . GLY A 1 84 ? -14.377 -1.175 19.384 1.00 79.19 84 GLY A CA 1
ATOM 631 C C . GLY A 1 84 ? -13.815 -1.300 20.802 1.00 79.19 84 GLY A C 1
ATOM 632 O O . GLY A 1 84 ? -14.588 -1.300 21.760 1.00 79.19 84 GLY A O 1
ATOM 633 N N . GLU A 1 85 ? -12.488 -1.361 2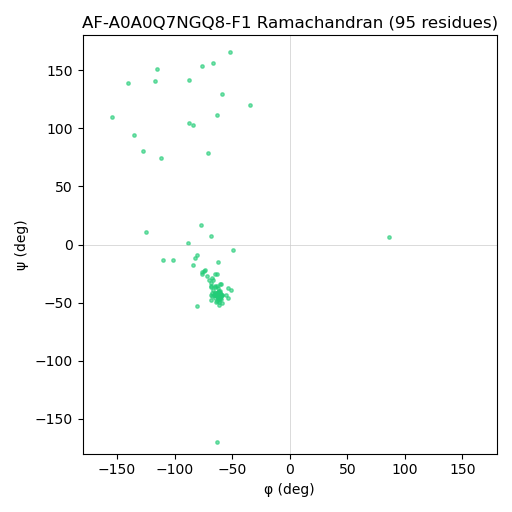0.931 1.00 82.00 85 GLU A N 1
ATOM 634 C CA . GLU A 1 85 ? -11.777 -1.451 22.218 1.00 82.00 85 GLU A CA 1
ATOM 635 C C . GLU A 1 85 ? -11.898 -0.162 23.047 1.00 82.00 85 GLU A C 1
ATOM 637 O O . GLU A 1 85 ? -12.062 -0.208 24.263 1.00 82.00 85 GLU A O 1
ATOM 642 N N . LEU A 1 86 ? -11.902 1.004 22.395 1.00 81.75 86 LEU A N 1
ATOM 643 C CA . LEU A 1 86 ? -12.019 2.316 23.048 1.00 81.75 86 LEU A CA 1
ATOM 644 C C . LEU A 1 86 ? -13.454 2.669 23.490 1.00 81.75 86 LEU A C 1
ATOM 646 O O . LEU A 1 86 ? -13.762 3.830 23.755 1.00 81.75 86 LEU A O 1
ATOM 650 N N . GLY A 1 87 ? -14.350 1.684 23.576 1.00 66.50 87 GLY A N 1
ATOM 651 C CA . GLY A 1 87 ? -15.729 1.883 24.031 1.00 66.50 87 GLY A CA 1
ATOM 652 C C . GLY A 1 87 ? -16.708 2.305 22.933 1.00 66.50 87 GLY A C 1
ATOM 653 O O . GLY A 1 87 ? -17.886 2.535 23.215 1.00 66.50 87 GLY A O 1
ATOM 654 N N . GLY A 1 88 ? -16.279 2.334 21.668 1.00 61.50 88 GLY A N 1
ATOM 655 C CA . GLY A 1 88 ? -17.173 2.408 20.519 1.00 61.50 88 GLY A CA 1
ATOM 656 C C . GLY A 1 88 ? -17.910 1.082 20.359 1.00 61.50 88 GLY A C 1
ATOM 657 O O . GLY A 1 88 ? -17.544 0.243 19.541 1.00 61.50 88 GLY A O 1
ATOM 658 N N . GLY A 1 89 ? -18.953 0.856 21.162 1.00 56.56 89 GLY A N 1
ATOM 659 C CA . GLY A 1 89 ? -19.740 -0.377 21.109 1.00 56.56 89 GLY A CA 1
ATOM 660 C C . GLY A 1 89 ? -20.220 -0.702 19.686 1.00 56.56 89 GLY A C 1
ATOM 661 O O . GLY A 1 89 ? -20.246 0.157 18.808 1.00 56.56 89 GLY A O 1
ATOM 662 N N . ARG A 1 90 ? -20.697 -1.936 19.454 1.00 57.03 90 ARG A N 1
ATOM 663 C CA . ARG A 1 90 ? -21.210 -2.468 18.159 1.00 57.03 90 ARG A CA 1
ATOM 664 C C . ARG A 1 90 ? -22.241 -1.585 17.410 1.00 57.03 90 ARG A C 1
ATOM 666 O O . ARG A 1 90 ? -22.642 -1.930 16.302 1.00 57.03 90 ARG A O 1
ATOM 673 N N . ARG A 1 91 ? -22.677 -0.466 18.005 1.00 52.12 91 ARG A N 1
ATOM 674 C CA . ARG A 1 91 ? -23.601 0.555 17.488 1.00 52.12 91 ARG A CA 1
ATOM 675 C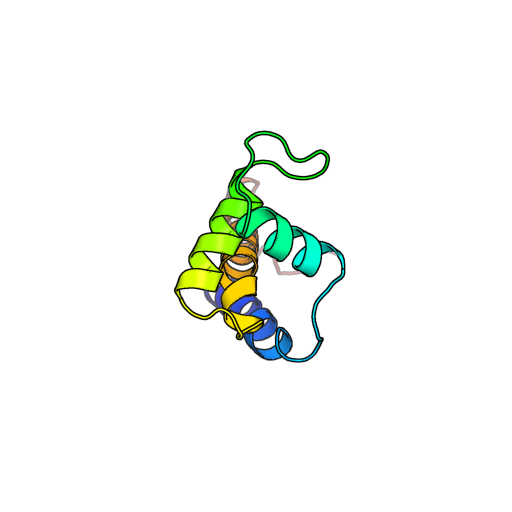 C . ARG A 1 91 ? -23.052 1.996 17.494 1.00 52.12 91 ARG A C 1
ATOM 677 O O . ARG A 1 91 ? -23.832 2.896 17.216 1.00 52.12 91 ARG A O 1
ATOM 684 N N . SER A 1 92 ? -21.764 2.251 17.737 1.00 48.41 92 SER A N 1
ATOM 685 C CA . SER A 1 92 ? -21.190 3.615 17.810 1.00 48.41 92 SER A CA 1
ATOM 686 C C . SER A 1 92 ? -21.155 4.387 16.474 1.00 48.41 92 SER A C 1
ATOM 688 O O . SER A 1 92 ? -20.602 5.476 16.399 1.00 48.41 92 SER A O 1
ATOM 690 N N . LEU A 1 93 ? -21.766 3.838 15.419 1.00 51.94 93 LEU A N 1
ATOM 691 C CA . LEU A 1 93 ? -22.155 4.559 14.200 1.00 51.94 93 LEU A CA 1
ATOM 692 C C . LEU A 1 93 ? -23.558 5.182 14.299 1.00 51.94 93 LEU A C 1
ATOM 694 O O . LEU A 1 93 ? -24.039 5.773 13.336 1.00 51.94 93 LEU A O 1
ATOM 698 N N . ARG A 1 94 ? -24.252 5.046 15.434 1.00 43.22 94 ARG A N 1
ATOM 699 C CA . ARG A 1 94 ? -25.455 5.827 15.703 1.00 43.22 94 ARG A CA 1
ATOM 700 C C . ARG A 1 94 ? -24.993 7.162 16.271 1.00 43.22 94 ARG A C 1
ATOM 702 O O . ARG A 1 94 ? -24.553 7.221 17.414 1.00 43.22 94 ARG A O 1
ATOM 709 N N . CYS A 1 95 ? -25.036 8.178 15.413 1.00 47.03 95 CYS A N 1
ATOM 710 C CA . CYS A 1 95 ? -24.813 9.580 15.735 1.00 47.03 95 CYS A CA 1
ATOM 711 C C . CYS A 1 95 ? -25.346 9.923 17.129 1.00 47.03 95 CYS A C 1
ATOM 713 O O . CYS A 1 95 ? -26.540 9.791 17.390 1.00 47.03 95 CYS A O 1
ATOM 715 N N . SER A 1 96 ? -24.438 10.372 17.985 1.00 41.94 96 SER A N 1
ATOM 716 C CA . SER A 1 96 ? -24.737 11.197 19.145 1.00 41.94 96 SER A CA 1
ATOM 717 C C . SER A 1 96 ? -24.139 12.573 18.845 1.00 41.94 96 SER A C 1
ATOM 719 O O . SER A 1 96 ? -23.057 12.896 19.330 1.00 41.94 96 SER A O 1
ATOM 721 N N . TRP A 1 97 ? -24.810 13.311 17.962 1.00 40.53 97 TRP A N 1
ATOM 722 C CA . TRP A 1 97 ? -24.797 14.773 17.919 1.00 40.53 97 TRP A CA 1
ATOM 723 C C . TRP A 1 97 ? -26.215 15.222 18.246 1.00 40.53 97 TRP A C 1
ATOM 725 O O . TRP A 1 97 ? -27.145 14.554 17.731 1.00 40.53 97 TRP A O 1
#

Foldseek 3Di:
DVVVLVVQLVVCLVCQVVDDDDPVLVVLLVCLVPQDCDDPPDHSVSNVLQVVLCVVPVPDSSSSCVVVSVVVSVVVVVVVVVCCVVVCPPPVVPDPD

Mean predicted aligned error: 8.07 Å